Protein AF-A0A1G7Y2R9-F1 (afdb_monomer_lite)

pLDDT: mean 81.27, std 16.84, range [25.89, 96.06]

Secondary structure (DSSP, 8-state):
----S--EETTEE-SPPS--TTS-GGGGGGG--TTSEEEEEEETTEEEEEEEEEES-GGGTT-TT-EEEEEEEEE-SS-EEEEEEEEE-S-HHHHHHHHHHHHHHHHHTTTS-HHHHHTS-----

Foldseek 3Di:
DDDDAQDDDLLDGPDDQQDDQVDDVLVVLVCQAQFNYKDWDDDPNKIKMWGKHWDDDSVCLPDQPTFIWTWIWIPGPPDIATQDIDGDHPNVVVVVVVVVVVSVVVNCVVVDDPVRVVPRDGPPD

Organism: Chitinophaga filiformis (NCBI:txid104663)

Sequence (125 aa):
MKYFGIEIFDGKIYSDFPLEEDLPLEEQWFFLSQDVGNVEFHFRGMIFGLDISWFGHFEDIYNPEYGFRVDIAEWGRNEFKMIYRVFVRTDLRALKQVMQEAVDLIQSFREKSIEELDAMPDVRQ

Radius of gyration: 15.22 Å; chains: 1; bounding box: 39×34×44 Å

Structure (mmCIF, N/CA/C/O backbone):
data_AF-A0A1G7Y2R9-F1
#
_entry.id   AF-A0A1G7Y2R9-F1
#
loop_
_atom_site.group_PDB
_atom_site.id
_atom_site.type_symbol
_atom_site.label_atom_id
_atom_site.label_alt_id
_atom_site.label_comp_id
_atom_site.label_asym_id
_atom_site.label_entity_id
_atom_site.label_seq_id
_atom_site.pdbx_PDB_ins_code
_atom_site.Cartn_x
_atom_site.Cartn_y
_atom_site.Cartn_z
_atom_site.occupancy
_atom_site.B_iso_or_equiv
_atom_site.auth_seq_id
_atom_site.auth_comp_id
_atom_site.auth_asym_id
_atom_site.auth_atom_id
_atom_site.pdbx_PDB_model_num
ATOM 1 N N . MET A 1 1 ? 0.098 25.946 -8.299 1.00 26.27 1 MET A N 1
ATOM 2 C CA . MET A 1 1 ? 0.982 24.889 -7.768 1.00 26.27 1 MET A CA 1
ATOM 3 C C . MET A 1 1 ? 0.240 23.577 -7.917 1.00 26.27 1 MET A C 1
ATOM 5 O O . MET A 1 1 ? -0.861 23.487 -7.395 1.00 26.27 1 MET A O 1
ATOM 9 N N . LYS A 1 2 ? 0.768 22.636 -8.708 1.00 25.89 2 LYS A N 1
ATOM 10 C CA . LYS A 1 2 ? 0.236 21.270 -8.782 1.00 25.89 2 LYS A CA 1
ATOM 11 C C . LYS A 1 2 ? 0.758 20.537 -7.548 1.00 25.89 2 LYS A C 1
ATOM 13 O O . LYS A 1 2 ? 1.969 20.392 -7.410 1.00 25.89 2 LYS A O 1
ATOM 18 N N . TYR A 1 3 ? -0.140 20.222 -6.625 1.00 31.48 3 TYR A N 1
ATOM 19 C CA . TYR A 1 3 ? 0.169 19.445 -5.434 1.00 31.48 3 TYR A CA 1
ATOM 20 C C . TYR A 1 3 ? 0.337 17.982 -5.861 1.00 31.48 3 TYR A C 1
ATOM 22 O O . TYR A 1 3 ? -0.555 17.417 -6.484 1.00 31.48 3 TYR A O 1
ATOM 30 N N . PHE A 1 4 ? 1.514 17.418 -5.597 1.00 36.25 4 PHE A N 1
ATOM 31 C CA . PHE A 1 4 ? 1.755 15.979 -5.627 1.00 36.25 4 PHE A CA 1
ATOM 32 C C . PHE A 1 4 ? 1.385 15.458 -4.239 1.00 36.25 4 PHE A C 1
ATOM 34 O O . PHE A 1 4 ? 2.028 15.836 -3.262 1.00 36.25 4 PHE A O 1
ATOM 41 N N . GLY A 1 5 ? 0.320 14.671 -4.136 1.00 33.75 5 GLY A N 1
ATOM 42 C CA . GLY A 1 5 ? -0.116 14.100 -2.867 1.00 33.75 5 GLY A CA 1
ATOM 43 C C . GLY A 1 5 ? -1.529 13.553 -2.968 1.00 33.75 5 GLY A C 1
ATOM 44 O O . GLY A 1 5 ? -2.421 14.252 -3.444 1.00 33.75 5 GLY A O 1
ATOM 45 N N . ILE A 1 6 ? -1.703 12.310 -2.521 1.00 40.09 6 ILE A N 1
ATOM 46 C CA . ILE A 1 6 ? -2.983 11.609 -2.416 1.00 40.09 6 ILE A CA 1
ATOM 47 C C . ILE A 1 6 ? -3.871 12.354 -1.420 1.00 40.09 6 ILE A C 1
ATOM 49 O O . ILE A 1 6 ? -3.756 12.194 -0.210 1.00 40.09 6 ILE A O 1
ATOM 53 N N . GLU A 1 7 ? -4.772 13.195 -1.928 1.00 38.66 7 GLU A N 1
ATOM 54 C CA . GLU A 1 7 ? -5.841 13.763 -1.111 1.00 38.66 7 GLU A CA 1
ATOM 55 C C . GLU A 1 7 ? -6.890 12.670 -0.886 1.00 38.66 7 GLU A C 1
ATOM 57 O O . GLU A 1 7 ? -7.559 12.258 -1.829 1.00 38.66 7 GLU A O 1
ATOM 62 N N . ILE A 1 8 ? -7.049 12.175 0.346 1.00 41.38 8 ILE A N 1
ATOM 63 C CA . ILE A 1 8 ? -8.245 11.417 0.724 1.00 41.38 8 ILE A CA 1
ATOM 64 C C . ILE A 1 8 ? -9.216 12.338 1.445 1.00 41.38 8 ILE A C 1
ATOM 66 O O . ILE A 1 8 ? -9.006 12.719 2.594 1.00 41.38 8 ILE A O 1
ATOM 70 N N . PHE A 1 9 ? -10.332 12.634 0.787 1.00 38.44 9 PHE A N 1
ATOM 71 C CA . PHE A 1 9 ? -11.549 13.071 1.458 1.00 38.44 9 PHE A CA 1
ATOM 72 C C . PHE A 1 9 ? -12.440 11.833 1.605 1.00 38.44 9 PHE A C 1
ATOM 74 O O . PHE A 1 9 ? -12.523 10.997 0.713 1.00 38.44 9 PHE A O 1
ATOM 81 N N . ASP A 1 10 ? -13.105 11.653 2.736 1.00 39.16 10 ASP A N 1
ATOM 82 C CA . ASP A 1 10 ? -14.133 10.614 2.848 1.00 39.16 10 ASP A CA 1
ATOM 83 C C . ASP A 1 10 ? -13.700 9.152 2.507 1.00 39.16 10 ASP A C 1
ATOM 85 O O . ASP A 1 10 ? -14.519 8.342 2.077 1.00 39.16 10 ASP A O 1
ATOM 89 N N . GLY A 1 11 ? -12.432 8.772 2.710 1.00 43.53 11 GLY A N 1
ATOM 90 C CA . GLY A 1 11 ? -11.953 7.410 2.413 1.00 43.53 11 GLY A CA 1
ATOM 91 C C . GLY A 1 11 ? -11.781 7.093 0.919 1.00 43.53 11 GLY A C 1
ATOM 92 O O . GLY A 1 11 ? -11.683 5.925 0.558 1.00 43.53 11 GLY A O 1
ATOM 93 N N . LYS A 1 12 ? -11.758 8.098 0.037 1.00 43.59 12 LYS A N 1
ATOM 94 C CA . LYS A 1 12 ? -11.470 7.954 -1.400 1.00 43.59 12 LYS A CA 1
ATOM 95 C C . LYS A 1 12 ? -10.162 8.646 -1.774 1.00 43.59 12 LYS A C 1
ATOM 97 O O . LYS A 1 12 ? -10.007 9.811 -1.446 1.00 43.59 12 LYS A O 1
ATOM 102 N N . ILE A 1 13 ? -9.257 7.958 -2.474 1.00 49.72 13 ILE A N 1
ATOM 103 C CA . ILE A 1 13 ? -8.047 8.542 -3.089 1.00 49.72 13 ILE A CA 1
ATOM 104 C C . ILE A 1 13 ? -8.477 9.488 -4.218 1.00 49.72 13 ILE A C 1
ATOM 106 O O . ILE A 1 13 ? -9.098 9.040 -5.178 1.00 49.72 13 ILE A O 1
ATOM 110 N N . TYR A 1 14 ? -8.170 10.783 -4.102 1.00 49.69 14 TYR A N 1
ATOM 111 C CA . TYR A 1 14 ? -8.490 11.806 -5.109 1.00 49.69 14 TYR A CA 1
ATOM 112 C C . TYR A 1 14 ? -7.283 12.325 -5.891 1.00 49.69 14 TYR A C 1
ATOM 114 O O . TYR A 1 14 ? -7.487 13.114 -6.814 1.00 49.69 14 TYR A O 1
ATOM 122 N N . SER A 1 15 ? -6.051 11.908 -5.578 1.00 55.38 15 SER A N 1
ATOM 123 C CA . SER A 1 15 ? -4.920 12.223 -6.457 1.00 55.38 15 SER A CA 1
ATOM 124 C C . SER A 1 15 ? -4.623 11.083 -7.406 1.00 55.38 15 SER A C 1
ATOM 126 O O . SER A 1 15 ? -4.657 9.909 -7.033 1.00 55.38 15 SER A O 1
ATOM 128 N N . ASP A 1 16 ? -4.245 11.463 -8.618 1.00 65.81 16 ASP A N 1
ATOM 129 C CA . ASP A 1 16 ? -3.662 10.543 -9.575 1.00 65.81 16 ASP A CA 1
ATOM 130 C C . ASP A 1 16 ? -2.385 9.937 -8.973 1.00 65.81 16 ASP A C 1
ATOM 132 O O . ASP A 1 16 ? -1.570 10.636 -8.360 1.00 65.81 16 ASP A O 1
ATOM 136 N N . PHE A 1 17 ? -2.234 8.620 -9.111 1.00 75.44 17 PHE A N 1
ATOM 137 C CA . PHE A 1 17 ? -0.993 7.933 -8.774 1.00 75.44 17 PHE A CA 1
ATOM 138 C C . PHE A 1 17 ? 0.085 8.360 -9.785 1.00 75.44 17 PHE A C 1
ATOM 140 O O . PHE A 1 17 ? -0.203 8.355 -10.982 1.00 75.44 17 PHE A O 1
ATOM 147 N N . PRO A 1 18 ? 1.304 8.742 -9.354 1.00 77.94 18 PRO A N 1
ATOM 148 C CA . PRO A 1 18 ? 2.273 9.396 -10.235 1.00 77.94 18 PRO A CA 1
ATOM 149 C C . PRO A 1 18 ? 2.879 8.478 -11.307 1.00 77.94 18 PRO A C 1
ATOM 151 O O . PRO A 1 18 ? 3.552 8.983 -12.200 1.00 77.94 18 PRO A O 1
ATOM 154 N N . LEU A 1 19 ? 2.661 7.159 -11.224 1.00 84.25 19 LEU A N 1
ATOM 155 C CA . LEU A 1 19 ? 3.175 6.183 -12.187 1.00 84.25 19 LEU A CA 1
ATOM 156 C C . LEU A 1 19 ? 2.111 5.788 -13.222 1.00 84.25 19 LEU A C 1
ATOM 158 O O . LEU A 1 19 ? 1.000 5.364 -12.885 1.00 84.25 19 LEU A O 1
ATOM 162 N N . GLU A 1 20 ? 2.493 5.866 -14.490 1.00 84.94 20 GLU A N 1
ATOM 163 C CA . GLU A 1 20 ? 1.720 5.467 -15.661 1.00 84.94 20 GLU A CA 1
ATOM 164 C C . GLU A 1 20 ? 1.967 3.986 -15.992 1.00 84.94 20 GLU A C 1
ATOM 166 O O . GLU A 1 20 ? 3.108 3.534 -16.057 1.00 84.94 20 GLU A O 1
ATOM 171 N N . GLU A 1 21 ? 0.895 3.217 -16.220 1.00 83.69 21 GLU A N 1
ATOM 172 C CA . GLU A 1 21 ? 0.980 1.771 -16.505 1.00 83.69 21 GLU A CA 1
ATOM 173 C C . GLU A 1 21 ? 1.618 1.444 -17.856 1.00 83.69 21 GLU A C 1
ATOM 175 O O . GLU A 1 21 ? 2.217 0.383 -18.012 1.00 83.69 21 GLU A O 1
ATOM 180 N N . ASP A 1 22 ? 1.440 2.328 -18.836 1.00 87.12 22 ASP A N 1
ATOM 181 C CA . ASP A 1 22 ? 1.835 2.078 -20.222 1.00 87.12 22 ASP A CA 1
ATOM 182 C C . ASP A 1 22 ? 3.271 2.548 -20.518 1.00 87.12 22 ASP A C 1
ATOM 184 O O . ASP A 1 22 ? 3.751 2.390 -21.642 1.00 87.12 22 ASP A O 1
ATOM 188 N N . LEU A 1 23 ? 3.965 3.103 -19.516 1.00 87.44 23 LEU A N 1
ATOM 189 C CA . LEU A 1 23 ? 5.360 3.527 -19.610 1.00 87.44 23 LEU A CA 1
ATOM 190 C C . LEU A 1 23 ? 6.284 2.566 -18.845 1.00 87.44 23 LEU A C 1
ATOM 192 O O . LEU A 1 23 ? 5.943 2.134 -17.740 1.00 87.44 23 LEU A O 1
ATOM 196 N N . PRO A 1 24 ? 7.481 2.258 -19.379 1.00 87.19 24 PRO A N 1
ATOM 197 C CA . PRO A 1 24 ? 8.489 1.499 -18.650 1.00 87.19 24 PRO A CA 1
ATOM 198 C C . PRO A 1 24 ? 8.833 2.155 -17.311 1.00 87.19 24 PRO A C 1
ATOM 200 O O . PRO A 1 24 ? 8.849 3.381 -17.180 1.00 87.19 24 PRO A O 1
ATOM 203 N N . LEU A 1 25 ? 9.136 1.336 -16.305 1.00 85.44 25 LEU A N 1
ATOM 204 C CA . LEU A 1 25 ? 9.431 1.840 -14.968 1.00 85.44 25 LEU A CA 1
ATOM 205 C C . LEU A 1 25 ? 10.750 2.634 -14.936 1.00 85.44 25 LEU A C 1
ATOM 207 O O . LEU A 1 25 ? 10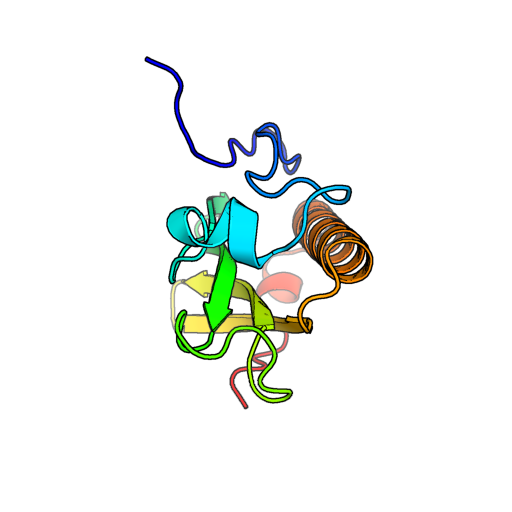.839 3.604 -14.182 1.00 85.44 25 LEU A O 1
ATOM 211 N N . GLU A 1 26 ? 11.744 2.301 -15.780 1.00 86.75 26 GLU A N 1
ATOM 212 C CA . GLU A 1 26 ? 12.973 3.106 -15.878 1.00 86.75 26 GLU A CA 1
ATOM 213 C C . GLU A 1 26 ? 12.669 4.526 -16.327 1.00 86.75 26 GLU A C 1
ATOM 215 O O . GLU A 1 26 ? 13.334 5.446 -15.880 1.00 86.75 26 GLU A O 1
ATOM 220 N N . GLU A 1 27 ? 11.689 4.738 -17.205 1.00 88.31 27 GLU A N 1
ATOM 221 C CA . GLU A 1 27 ? 11.374 6.076 -17.723 1.00 88.31 27 GLU A CA 1
ATOM 222 C C . GLU A 1 27 ? 10.729 6.970 -16.653 1.00 88.31 27 GLU A C 1
ATOM 224 O O . GLU A 1 27 ? 10.687 8.194 -16.785 1.00 88.31 27 GLU A O 1
ATOM 229 N N . GLN A 1 28 ? 10.290 6.358 -15.555 1.00 88.75 28 GLN A N 1
ATOM 230 C CA . GLN A 1 28 ? 9.572 6.977 -14.449 1.00 88.75 28 GLN A CA 1
ATOM 231 C C . GLN A 1 28 ? 10.396 6.963 -13.149 1.00 88.75 28 GLN A C 1
ATOM 233 O O . GLN A 1 28 ? 9.867 7.262 -12.079 1.00 88.75 28 GLN A O 1
ATOM 238 N N . TRP A 1 29 ? 11.700 6.650 -13.229 1.00 83.44 29 TRP A N 1
ATOM 239 C CA . TRP A 1 29 ? 12.586 6.432 -12.073 1.00 83.44 29 TRP A CA 1
ATOM 240 C C . TRP A 1 29 ? 12.593 7.585 -11.063 1.00 83.44 29 TRP A C 1
ATOM 242 O O . TRP A 1 29 ? 12.739 7.362 -9.867 1.00 83.44 29 TRP A O 1
ATOM 252 N N . PHE A 1 30 ? 12.413 8.822 -11.529 1.00 84.38 30 PHE A N 1
ATOM 253 C CA . PHE A 1 30 ? 12.419 10.016 -10.683 1.00 84.38 30 PHE A CA 1
ATOM 254 C C . PHE A 1 30 ? 11.198 10.116 -9.754 1.00 84.38 30 PHE A C 1
ATOM 256 O O . PHE A 1 30 ? 11.221 10.898 -8.804 1.00 84.38 30 PHE A O 1
ATOM 263 N N . PHE A 1 31 ? 10.141 9.346 -10.029 1.00 84.44 31 PHE A N 1
ATOM 264 C CA . PHE A 1 31 ? 8.981 9.188 -9.152 1.00 84.44 31 PHE A CA 1
ATOM 265 C C . PHE A 1 31 ? 9.151 8.049 -8.142 1.00 84.44 31 PHE A C 1
ATOM 267 O O . PHE A 1 31 ? 8.357 7.945 -7.208 1.00 84.44 31 PHE A O 1
ATOM 274 N N . LEU A 1 32 ? 10.166 7.194 -8.305 1.00 85.50 32 LEU A N 1
ATOM 275 C CA . LEU A 1 32 ? 10.458 6.136 -7.348 1.00 85.50 32 LEU A CA 1
ATOM 276 C C . LEU A 1 32 ? 11.132 6.763 -6.131 1.00 85.50 32 LEU A C 1
ATOM 278 O O . LEU A 1 32 ? 12.244 7.282 -6.196 1.00 85.50 32 LEU A O 1
ATOM 282 N N . SER A 1 33 ? 10.439 6.730 -5.003 1.00 80.06 33 SER A N 1
ATOM 283 C CA . SER A 1 33 ? 10.909 7.282 -3.740 1.00 80.06 33 SER A CA 1
ATOM 284 C C . SER A 1 33 ? 10.465 6.383 -2.591 1.00 80.06 33 SER A C 1
ATOM 286 O O . SER A 1 33 ? 9.646 5.480 -2.766 1.00 80.06 33 SER A O 1
ATOM 288 N N . GLN A 1 34 ? 10.996 6.633 -1.396 1.00 78.81 34 GLN A N 1
ATOM 289 C CA . GLN A 1 34 ? 10.534 5.921 -0.205 1.00 78.81 34 GLN A CA 1
ATOM 290 C C . GLN A 1 34 ? 9.062 6.215 0.126 1.00 78.81 34 GLN A C 1
ATOM 292 O O . GLN A 1 34 ? 8.461 5.394 0.797 1.00 78.81 34 GLN A O 1
ATOM 297 N N . ASP A 1 35 ? 8.478 7.283 -0.428 1.00 77.94 35 ASP A N 1
ATOM 298 C CA . ASP A 1 35 ? 7.093 7.705 -0.198 1.00 77.94 35 ASP A CA 1
ATOM 299 C C . ASP A 1 35 ? 6.447 8.100 -1.550 1.00 77.94 35 ASP A C 1
ATOM 301 O O . ASP A 1 35 ? 6.238 9.279 -1.852 1.00 77.94 35 ASP A O 1
ATOM 305 N N . VAL A 1 36 ? 6.191 7.121 -2.428 1.00 82.44 36 VAL A N 1
ATOM 306 C CA . VAL A 1 36 ? 5.576 7.334 -3.763 1.00 82.44 36 VAL A CA 1
ATOM 307 C C . VAL A 1 36 ? 4.157 7.887 -3.623 1.00 82.44 36 VAL A C 1
ATOM 309 O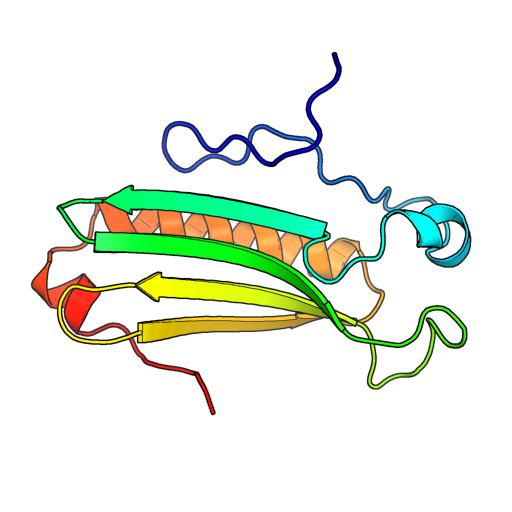 O . VAL A 1 36 ? 3.709 8.713 -4.421 1.00 82.44 36 VAL A O 1
ATOM 312 N N . GLY A 1 37 ? 3.449 7.441 -2.591 1.00 80.12 37 GLY A N 1
ATOM 313 C CA . GLY A 1 37 ? 2.163 7.982 -2.188 1.00 80.12 37 GLY A CA 1
ATOM 314 C C . GLY A 1 37 ? 1.962 7.778 -0.697 1.00 80.12 37 GLY A C 1
ATOM 315 O O . GLY A 1 37 ? 2.270 6.718 -0.176 1.00 80.12 37 GLY A O 1
ATOM 316 N N . ASN A 1 38 ? 1.434 8.779 -0.007 1.00 81.75 38 ASN A N 1
ATOM 317 C CA . ASN A 1 38 ? 1.122 8.678 1.410 1.00 81.75 38 ASN A CA 1
ATOM 318 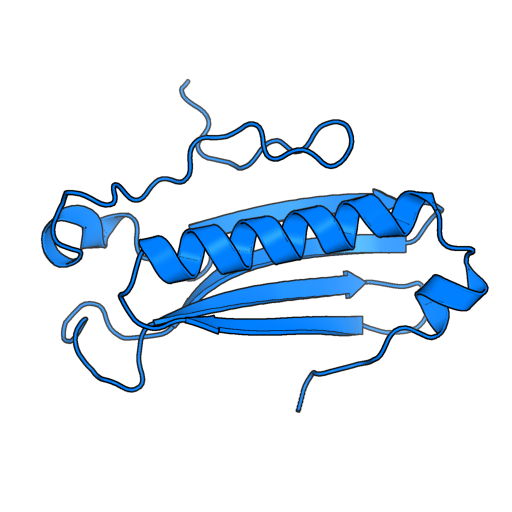C C . ASN A 1 38 ? -0.186 9.412 1.691 1.00 81.75 38 ASN A C 1
ATOM 320 O O . ASN A 1 38 ? -0.494 10.422 1.049 1.00 81.75 38 ASN A O 1
ATOM 324 N N . VAL A 1 39 ? -0.941 8.899 2.653 1.00 79.69 39 VAL A N 1
ATOM 325 C CA . VAL A 1 39 ? -2.080 9.594 3.227 1.00 79.69 39 VAL A CA 1
ATOM 326 C C . VAL A 1 39 ? -2.212 9.296 4.709 1.00 79.69 39 VAL A C 1
ATOM 328 O O . VAL A 1 39 ? -2.295 8.142 5.117 1.00 79.69 39 VAL A O 1
ATOM 331 N N . GLU A 1 40 ? -2.310 10.356 5.503 1.00 84.81 40 GLU A N 1
ATOM 332 C CA . GLU A 1 40 ? -2.600 10.292 6.930 1.00 84.81 40 GLU A CA 1
ATOM 333 C C . GLU A 1 40 ? -4.039 10.750 7.191 1.00 84.81 40 GLU A C 1
ATOM 335 O O . GLU A 1 40 ? -4.508 11.739 6.619 1.00 84.81 40 GLU A O 1
ATOM 340 N N . PHE A 1 41 ? -4.761 10.045 8.061 1.00 81.81 41 PHE A N 1
ATOM 341 C CA . PHE A 1 41 ? -6.106 10.438 8.464 1.00 81.81 41 PHE A CA 1
ATOM 342 C C . PHE A 1 41 ? -6.383 10.168 9.941 1.00 81.81 41 PHE A C 1
ATOM 344 O O . PHE A 1 41 ? -5.975 9.164 10.522 1.00 81.81 41 PHE A O 1
ATOM 3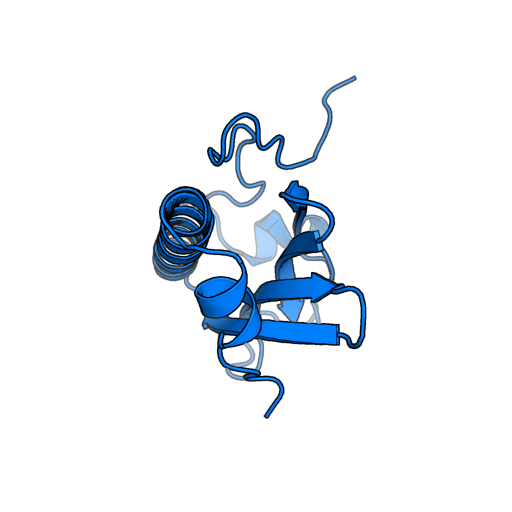51 N N . HIS A 1 42 ? -7.153 11.071 10.544 1.00 85.00 42 HIS A N 1
ATOM 352 C CA . HIS A 1 42 ? -7.604 10.948 11.924 1.00 85.00 42 HIS A CA 1
ATOM 353 C C . HIS A 1 42 ? -9.007 10.344 11.968 1.00 85.00 42 HIS A C 1
ATOM 355 O O . HIS A 1 42 ? -9.943 10.879 11.369 1.00 85.00 42 HIS A O 1
ATOM 361 N N . PHE A 1 43 ? -9.189 9.276 12.739 1.00 82.88 43 PHE A N 1
ATOM 362 C CA . PHE A 1 43 ? -10.492 8.640 12.911 1.00 82.88 43 PHE A CA 1
ATOM 363 C C . PHE A 1 43 ? -10.729 8.262 14.374 1.00 82.88 43 PHE A C 1
ATOM 365 O O . PHE A 1 43 ? -9.965 7.510 14.966 1.00 82.88 43 PHE A O 1
ATOM 372 N N . ARG A 1 44 ? -11.784 8.819 14.988 1.00 82.38 44 ARG A N 1
ATOM 373 C CA . ARG A 1 44 ? -12.197 8.548 16.388 1.00 82.38 44 ARG A CA 1
ATOM 374 C C . ARG A 1 44 ? -11.060 8.656 17.431 1.00 82.38 44 ARG A C 1
ATOM 376 O O . ARG A 1 44 ? -11.081 8.002 18.472 1.00 82.38 44 ARG A O 1
ATOM 383 N N . GLY A 1 45 ? -10.093 9.543 17.186 1.00 80.81 45 GLY A N 1
ATOM 384 C CA . GLY A 1 45 ? -8.945 9.773 18.071 1.00 80.81 45 GLY A CA 1
ATOM 385 C C . GLY A 1 45 ? -7.788 8.782 17.897 1.00 80.81 45 GLY A C 1
ATOM 386 O O . GLY A 1 45 ? -6.953 8.700 18.795 1.00 80.81 45 GLY A O 1
ATOM 387 N N . MET A 1 46 ? -7.765 8.048 16.785 1.00 84.81 46 MET A N 1
ATOM 388 C CA . MET A 1 46 ? -6.628 7.287 16.259 1.00 84.81 46 MET A CA 1
ATOM 389 C C . MET A 1 46 ? -6.089 8.002 15.015 1.00 84.81 46 MET A C 1
ATOM 391 O O . MET A 1 46 ? -6.849 8.706 14.336 1.00 84.81 46 MET A O 1
ATOM 395 N N . ILE A 1 47 ? -4.801 7.832 14.727 1.00 88.31 47 ILE A N 1
ATOM 396 C CA . ILE A 1 47 ? -4.166 8.304 13.493 1.00 88.31 47 ILE A CA 1
ATOM 397 C C . ILE A 1 47 ? -3.833 7.068 12.669 1.00 88.31 47 ILE A C 1
ATOM 399 O O . ILE A 1 47 ? -3.219 6.137 13.181 1.00 88.31 47 ILE A O 1
ATOM 403 N N . PHE A 1 48 ? -4.233 7.056 11.408 1.00 88.88 48 PHE A N 1
ATOM 404 C CA . PHE A 1 48 ? -3.909 5.995 10.465 1.00 88.88 48 PHE A CA 1
ATOM 405 C C . PHE A 1 48 ? -3.134 6.569 9.291 1.00 88.88 48 PHE A C 1
ATOM 407 O O . PHE A 1 48 ? -3.324 7.732 8.932 1.00 88.88 48 PHE A O 1
ATOM 414 N N . GLY A 1 49 ? -2.301 5.741 8.675 1.00 88.19 49 GLY A N 1
ATOM 415 C CA . GLY A 1 49 ? -1.549 6.092 7.481 1.00 88.19 49 GLY A CA 1
ATOM 416 C C . GLY A 1 49 ? -1.622 4.981 6.463 1.00 88.19 49 GLY A C 1
ATOM 417 O O . GLY A 1 49 ? -1.426 3.829 6.831 1.00 88.19 49 GLY A O 1
ATOM 418 N N . LEU A 1 50 ? -1.885 5.322 5.207 1.00 89.75 50 LEU A N 1
ATOM 419 C CA . LEU A 1 50 ? -1.618 4.455 4.067 1.00 89.75 50 LEU A CA 1
ATOM 420 C C . LEU A 1 50 ? -0.380 4.979 3.354 1.00 89.75 50 LEU A C 1
ATOM 422 O O . LEU A 1 50 ? -0.347 6.139 2.949 1.00 89.75 50 LEU A O 1
ATOM 426 N N . ASP A 1 51 ? 0.614 4.117 3.199 1.00 90.12 51 ASP A N 1
ATOM 427 C CA . ASP A 1 51 ? 1.876 4.424 2.544 1.00 90.12 51 ASP A CA 1
ATOM 428 C C . ASP A 1 51 ? 2.108 3.486 1.359 1.00 90.12 51 ASP A C 1
ATOM 430 O O . ASP A 1 51 ? 1.893 2.278 1.455 1.00 90.12 51 ASP A O 1
ATOM 434 N N . ILE A 1 52 ? 2.539 4.053 0.239 1.00 91.06 52 ILE A N 1
ATOM 435 C CA . ILE A 1 52 ? 3.030 3.360 -0.941 1.00 91.06 52 ILE A CA 1
ATOM 436 C C . ILE A 1 52 ? 4.493 3.764 -1.108 1.00 91.06 52 ILE A C 1
ATOM 438 O O . ILE A 1 52 ? 4.794 4.862 -1.575 1.00 91.06 52 ILE A O 1
ATOM 442 N N . SER A 1 53 ? 5.401 2.858 -0.769 1.00 91.38 53 SER A N 1
ATOM 443 C CA . SER A 1 53 ? 6.847 3.078 -0.813 1.00 91.38 53 SER A CA 1
ATOM 444 C C . SER A 1 53 ? 7.482 2.298 -1.963 1.00 91.38 53 SER A C 1
ATOM 446 O O . SER A 1 53 ? 7.107 1.149 -2.193 1.00 91.38 53 SER A O 1
ATOM 448 N N . TRP A 1 54 ? 8.513 2.831 -2.621 1.00 92.06 54 TRP A N 1
ATOM 449 C CA . TRP A 1 54 ? 9.454 2.009 -3.391 1.00 92.06 54 TRP A CA 1
ATOM 450 C C . TRP A 1 54 ? 10.549 1.463 -2.466 1.00 92.06 54 TRP A C 1
ATOM 452 O O . TRP A 1 54 ? 11.174 2.205 -1.704 1.00 92.06 54 TRP A O 1
ATOM 462 N N . PHE A 1 55 ? 10.806 0.161 -2.549 1.00 91.19 55 PHE A N 1
ATOM 463 C CA . PHE A 1 55 ? 11.854 -0.537 -1.820 1.00 91.19 55 PHE A CA 1
ATOM 464 C C . PHE A 1 55 ? 12.832 -1.165 -2.812 1.00 91.19 55 PHE A C 1
ATOM 466 O O . PHE A 1 55 ? 12.558 -2.205 -3.408 1.00 91.19 55 PHE A O 1
ATOM 473 N N . GLY A 1 56 ? 13.977 -0.515 -2.996 1.00 90.38 56 GLY A N 1
ATOM 474 C CA . GLY A 1 56 ? 15.013 -0.974 -3.911 1.00 90.38 56 GLY A CA 1
ATOM 475 C C . GLY A 1 56 ? 15.984 0.125 -4.310 1.00 90.38 56 GLY A C 1
ATOM 476 O O . GLY A 1 56 ? 15.812 1.291 -3.949 1.00 90.38 56 GLY A O 1
ATOM 477 N N . HIS A 1 57 ? 16.997 -0.252 -5.083 1.00 86.75 57 HIS A N 1
ATOM 478 C CA . HIS A 1 57 ? 17.934 0.685 -5.694 1.00 86.75 57 HIS A CA 1
ATOM 479 C C . HIS A 1 57 ? 17.496 1.027 -7.116 1.00 86.75 57 HIS A C 1
ATOM 481 O O . HIS A 1 57 ? 17.091 0.156 -7.884 1.00 86.75 57 HIS A O 1
ATOM 487 N N . PHE A 1 58 ? 17.598 2.305 -7.476 1.00 80.75 58 PHE A N 1
ATOM 488 C CA . PHE A 1 58 ? 17.186 2.789 -8.794 1.00 80.75 58 PHE A CA 1
ATOM 489 C C . PHE A 1 58 ? 18.124 2.318 -9.913 1.00 80.75 58 PHE A C 1
ATOM 491 O O . PHE A 1 58 ? 17.722 2.305 -11.071 1.00 80.75 58 PHE A O 1
ATOM 498 N N . GLU A 1 59 ? 19.361 1.916 -9.590 1.00 84.00 59 GLU A N 1
ATOM 499 C CA . GLU A 1 59 ? 20.296 1.383 -10.589 1.00 84.00 59 GLU A CA 1
ATOM 500 C C . GLU A 1 59 ? 19.943 -0.040 -11.055 1.00 84.00 59 GLU A C 1
ATOM 502 O O . GLU A 1 59 ? 20.457 -0.483 -12.080 1.00 84.00 59 GLU A O 1
ATOM 507 N N . ASP A 1 60 ? 19.075 -0.750 -10.326 1.00 86.88 60 ASP A N 1
ATOM 508 C CA . ASP A 1 60 ? 18.709 -2.144 -10.596 1.00 86.88 60 ASP A CA 1
ATOM 509 C C . ASP A 1 60 ? 17.203 -2.363 -10.388 1.00 86.88 60 ASP A C 1
ATOM 511 O O . ASP A 1 60 ? 16.769 -3.188 -9.587 1.00 86.88 60 ASP A O 1
ATOM 515 N N . ILE A 1 61 ? 16.373 -1.593 -11.103 1.00 84.88 61 ILE A N 1
ATOM 516 C CA . ILE A 1 61 ? 14.910 -1.611 -10.924 1.00 84.88 61 ILE A CA 1
ATOM 517 C C . ILE A 1 61 ? 14.256 -2.981 -11.168 1.00 84.88 61 ILE A C 1
ATOM 519 O O . ILE A 1 61 ? 13.129 -3.202 -10.738 1.00 84.88 61 ILE A O 1
ATOM 523 N N . TYR A 1 62 ? 14.939 -3.893 -11.863 1.00 82.88 62 TYR A N 1
ATOM 524 C CA . TYR A 1 62 ? 14.434 -5.227 -12.190 1.00 82.88 62 TYR A CA 1
ATOM 525 C C . TYR A 1 62 ? 14.905 -6.310 -11.232 1.00 82.88 62 TYR A C 1
ATOM 527 O O . TYR A 1 62 ? 14.605 -7.489 -11.450 1.00 82.88 62 TYR A O 1
ATOM 535 N N . ASN A 1 63 ? 15.628 -5.937 -10.178 1.00 89.00 63 ASN A N 1
ATOM 536 C CA . ASN A 1 63 ? 15.956 -6.871 -9.127 1.00 89.00 63 ASN A CA 1
ATOM 537 C C . ASN A 1 63 ? 14.658 -7.506 -8.588 1.00 89.00 63 ASN A C 1
ATOM 539 O O . ASN A 1 63 ? 13.742 -6.781 -8.195 1.00 89.00 63 ASN A O 1
ATOM 543 N N . PRO A 1 64 ? 14.543 -8.845 -8.549 1.00 87.12 64 PRO A N 1
ATOM 544 C CA . PRO A 1 64 ? 13.315 -9.511 -8.114 1.00 87.12 64 PRO A CA 1
ATOM 545 C C . PRO A 1 64 ? 12.980 -9.288 -6.631 1.00 87.12 64 PRO A C 1
ATOM 547 O O . PRO A 1 64 ? 11.849 -9.578 -6.223 1.00 87.12 64 PRO A O 1
ATOM 550 N N . GLU A 1 65 ? 13.945 -8.790 -5.852 1.00 90.19 65 GLU A N 1
ATOM 551 C CA . GLU A 1 65 ? 13.796 -8.399 -4.449 1.00 90.19 65 GLU A CA 1
ATOM 552 C C . GLU A 1 65 ? 13.301 -6.951 -4.287 1.00 90.19 65 GLU A C 1
ATOM 554 O O . GLU A 1 65 ? 13.004 -6.532 -3.168 1.00 90.19 65 GLU A O 1
ATOM 559 N N . TYR A 1 66 ? 13.222 -6.169 -5.373 1.00 92.38 66 TYR A N 1
ATOM 560 C CA . TYR A 1 66 ? 12.757 -4.780 -5.352 1.00 92.38 66 TYR A CA 1
ATOM 561 C C . TYR A 1 66 ? 11.321 -4.651 -5.845 1.00 92.38 66 TYR A C 1
ATOM 563 O O . TYR A 1 66 ? 10.792 -5.492 -6.580 1.00 92.38 66 TYR A O 1
ATOM 571 N N . GLY A 1 67 ? 10.664 -3.592 -5.392 1.00 93.88 67 GLY A N 1
ATOM 572 C CA . GLY A 1 67 ? 9.260 -3.379 -5.682 1.00 93.88 67 GLY A CA 1
ATOM 573 C C . GLY A 1 67 ? 8.636 -2.308 -4.810 1.00 93.88 67 GLY A C 1
ATOM 574 O O . GLY A 1 67 ? 9.308 -1.523 -4.148 1.00 93.88 67 GLY A O 1
ATOM 575 N N . PHE A 1 68 ? 7.319 -2.300 -4.817 1.00 93.25 68 PHE A N 1
ATOM 576 C CA . PHE A 1 68 ? 6.478 -1.432 -4.029 1.00 93.25 68 PHE A CA 1
ATOM 577 C C . PHE A 1 68 ? 6.024 -2.124 -2.755 1.00 93.25 68 PHE A C 1
ATOM 579 O O . PHE A 1 68 ? 5.712 -3.315 -2.741 1.00 93.25 68 PHE A O 1
ATOM 586 N N . ARG A 1 69 ? 5.920 -1.351 -1.687 1.00 94.25 69 ARG A N 1
ATOM 587 C CA . ARG A 1 69 ? 5.282 -1.760 -0.446 1.00 94.25 69 ARG A CA 1
ATOM 588 C C . ARG A 1 69 ? 4.052 -0.895 -0.233 1.00 94.25 69 ARG A C 1
ATOM 590 O O . ARG A 1 69 ? 4.163 0.322 -0.300 1.00 94.25 69 ARG A O 1
ATOM 597 N N . VAL A 1 70 ? 2.914 -1.527 0.024 1.00 93.69 70 VAL A N 1
ATOM 598 C CA . VAL A 1 70 ? 1.666 -0.864 0.408 1.00 93.69 70 VAL A CA 1
ATOM 599 C C . VAL A 1 70 ? 1.386 -1.214 1.861 1.00 93.69 70 VAL A C 1
ATOM 601 O O . VAL A 1 70 ? 1.119 -2.373 2.181 1.00 93.69 70 VAL A O 1
ATOM 604 N N . ASP A 1 71 ? 1.481 -0.218 2.730 1.00 94.50 71 ASP A N 1
ATOM 605 C CA . ASP A 1 71 ? 1.372 -0.349 4.178 1.00 94.50 71 ASP A CA 1
ATOM 606 C C . ASP A 1 71 ? 0.150 0.430 4.683 1.00 94.50 71 ASP A C 1
ATOM 608 O O . ASP A 1 71 ? -0.081 1.557 4.253 1.00 94.50 71 ASP A O 1
ATOM 612 N N . ILE A 1 72 ? -0.609 -0.135 5.627 1.00 93.62 72 ILE A N 1
ATOM 613 C CA . ILE A 1 72 ? -1.539 0.629 6.469 1.00 93.62 72 ILE A CA 1
ATOM 614 C C . ILE A 1 72 ? -1.049 0.533 7.901 1.00 93.62 72 ILE A C 1
ATOM 616 O O . ILE A 1 72 ? -1.055 -0.548 8.490 1.00 93.62 72 ILE A O 1
ATOM 620 N N . ALA A 1 73 ? -0.665 1.665 8.468 1.00 93.75 73 ALA A N 1
ATOM 621 C CA . ALA A 1 73 ? -0.251 1.776 9.850 1.00 93.75 73 ALA A CA 1
ATOM 622 C C . ALA A 1 73 ? -1.309 2.481 10.695 1.00 93.75 73 ALA A C 1
ATOM 624 O O . ALA A 1 73 ? -2.030 3.361 10.227 1.00 93.75 73 ALA A O 1
ATOM 625 N N . GLU A 1 74 ? -1.355 2.116 11.967 1.00 91.75 74 GLU A N 1
ATOM 626 C CA . GLU A 1 74 ? -2.064 2.848 13.005 1.00 91.75 74 GLU A CA 1
ATOM 627 C C . GLU A 1 74 ? -1.044 3.396 14.005 1.00 91.75 74 GLU A C 1
ATOM 629 O O . GLU A 1 74 ? -0.251 2.652 14.590 1.00 91.75 74 GLU A O 1
ATOM 634 N N . TRP A 1 75 ? -1.105 4.701 14.242 1.00 86.75 75 TRP A N 1
ATOM 635 C CA . TRP A 1 75 ? -0.519 5.358 15.402 1.00 86.75 75 TRP A CA 1
ATOM 636 C C . TRP A 1 75 ? -1.640 5.582 16.417 1.00 86.75 75 TRP A C 1
ATOM 638 O O . TRP A 1 75 ? -2.297 6.629 16.470 1.00 86.75 75 TRP A O 1
ATOM 648 N N . GLY A 1 76 ? -1.902 4.523 17.181 1.00 69.44 76 GLY A N 1
ATOM 649 C CA . GLY A 1 76 ? -2.917 4.499 18.222 1.00 69.44 76 GLY A CA 1
ATOM 650 C C . GLY A 1 76 ? -2.466 5.226 19.489 1.00 69.44 76 GLY A C 1
ATOM 651 O O . GLY A 1 76 ? -1.374 5.786 19.583 1.00 69.44 76 GLY A O 1
ATOM 652 N N . ARG A 1 77 ? -3.313 5.185 20.524 1.00 65.00 77 ARG A N 1
ATOM 653 C CA . ARG A 1 77 ? -3.024 5.829 21.823 1.00 65.00 77 ARG A CA 1
ATOM 654 C C . ARG A 1 77 ? -1.940 5.120 22.639 1.00 65.00 77 ARG A C 1
ATOM 656 O O . ARG A 1 77 ? -1.326 5.759 23.487 1.00 65.00 77 ARG A O 1
ATOM 663 N N . ASN A 1 78 ? -1.742 3.820 22.409 1.00 64.44 78 ASN A N 1
ATOM 664 C CA . ASN A 1 78 ? -0.893 2.968 23.244 1.00 64.44 78 ASN A CA 1
ATOM 665 C C . ASN A 1 78 ? 0.331 2.406 22.502 1.00 64.44 78 ASN A C 1
ATOM 667 O O . ASN A 1 78 ? 1.364 2.219 23.137 1.00 64.44 78 ASN A O 1
ATOM 671 N N . GLU A 1 79 ? 0.249 2.162 21.189 1.00 78.81 79 GLU A N 1
ATOM 672 C CA . GLU A 1 79 ? 1.373 1.667 20.383 1.00 78.81 79 GLU A CA 1
ATOM 673 C C . GLU A 1 79 ? 1.147 1.840 18.872 1.00 78.81 79 GLU A C 1
ATOM 675 O O . GLU A 1 79 ? 0.030 2.077 18.415 1.00 78.81 79 GLU A O 1
ATOM 680 N N . PHE A 1 80 ? 2.238 1.712 18.114 1.00 88.25 80 PHE A N 1
ATOM 681 C CA . PHE A 1 80 ? 2.240 1.630 16.654 1.00 88.25 80 PHE A CA 1
ATOM 682 C C . PHE A 1 80 ? 1.948 0.198 16.192 1.00 88.25 80 PHE A C 1
ATOM 684 O O . PHE A 1 80 ? 2.610 -0.734 16.664 1.00 88.25 80 PHE A O 1
ATOM 691 N N . LYS A 1 81 ? 1.040 0.039 15.225 1.00 92.50 81 LYS A N 1
ATOM 692 C CA . LYS A 1 81 ? 0.707 -1.248 14.593 1.00 92.50 81 LYS A CA 1
ATOM 693 C C . LYS A 1 81 ? 0.793 -1.145 13.076 1.00 92.50 81 LYS A C 1
ATOM 695 O O . LYS A 1 81 ? 0.399 -0.129 12.505 1.00 92.50 81 LYS A O 1
ATOM 700 N N . MET A 1 82 ? 1.259 -2.209 12.425 1.00 94.81 82 MET A N 1
ATOM 701 C CA . MET A 1 82 ? 1.094 -2.373 10.980 1.00 94.81 82 MET A CA 1
ATOM 702 C C . MET A 1 82 ? -0.136 -3.238 10.743 1.00 94.81 82 MET A C 1
ATOM 704 O O . MET A 1 82 ? -0.113 -4.415 11.058 1.00 94.81 82 MET A O 1
ATOM 708 N N . ILE A 1 83 ? -1.214 -2.678 10.219 1.00 94.81 83 ILE A N 1
ATOM 709 C CA . ILE A 1 83 ? -2.488 -3.382 10.025 1.00 94.81 83 ILE A CA 1
ATOM 710 C C . ILE A 1 83 ? -2.503 -4.172 8.716 1.00 94.81 83 ILE A 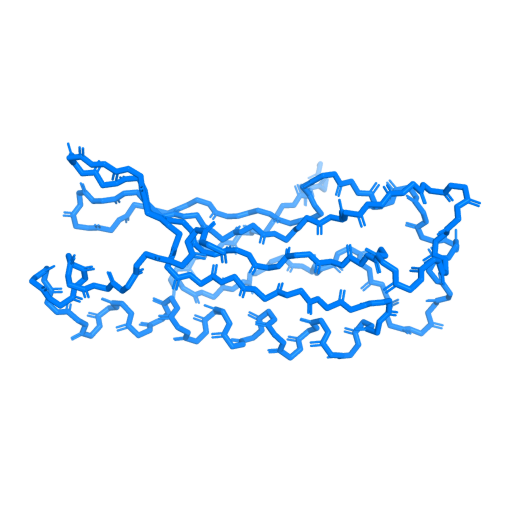C 1
ATOM 712 O O . ILE A 1 83 ? -3.095 -5.248 8.619 1.00 94.81 83 ILE A O 1
ATOM 716 N N . TYR A 1 84 ? -1.856 -3.621 7.697 1.00 95.38 84 TYR A N 1
ATOM 717 C CA . TYR A 1 84 ? -1.800 -4.174 6.355 1.00 95.38 84 TYR A CA 1
ATOM 718 C C . TYR A 1 84 ? -0.405 -3.937 5.805 1.00 95.38 84 TYR A C 1
ATOM 720 O O . TYR A 1 84 ? 0.147 -2.855 5.982 1.00 95.38 84 TYR A O 1
ATOM 728 N N . ARG A 1 85 ? 0.159 -4.945 5.146 1.00 95.81 85 ARG A N 1
ATOM 729 C CA . ARG A 1 85 ? 1.432 -4.842 4.442 1.00 95.81 85 ARG A CA 1
ATOM 730 C C . ARG A 1 85 ? 1.420 -5.805 3.276 1.00 95.81 85 ARG A C 1
ATOM 732 O O . ARG A 1 85 ? 1.310 -7.014 3.473 1.00 95.81 85 ARG A O 1
ATOM 739 N N . VAL A 1 86 ? 1.577 -5.272 2.075 1.00 96.06 86 VAL A N 1
ATOM 740 C CA . VAL A 1 86 ? 1.710 -6.070 0.858 1.00 96.06 86 VAL A CA 1
ATOM 741 C C . VAL A 1 86 ? 2.895 -5.567 0.055 1.00 96.06 86 VAL A C 1
ATOM 743 O O . VAL A 1 86 ? 3.081 -4.366 -0.125 1.00 96.06 86 VAL A O 1
ATOM 746 N N . PHE A 1 87 ? 3.705 -6.508 -0.425 1.00 94.88 87 PHE A N 1
ATOM 747 C CA . PHE A 1 87 ? 4.796 -6.232 -1.346 1.00 94.88 87 PHE A CA 1
ATOM 748 C C . PHE A 1 87 ? 4.374 -6.606 -2.763 1.00 94.88 87 PHE A C 1
ATOM 750 O O . PHE A 1 87 ? 3.947 -7.734 -3.020 1.00 94.88 87 PHE A O 1
ATOM 757 N N . VAL A 1 88 ? 4.514 -5.662 -3.682 1.00 93.25 88 VAL A N 1
ATOM 758 C CA . VAL A 1 88 ? 4.210 -5.826 -5.098 1.00 93.25 88 VAL A CA 1
ATOM 759 C C . VAL A 1 88 ? 5.487 -5.573 -5.874 1.00 93.25 88 VAL A C 1
ATOM 761 O O . VAL A 1 88 ? 6.172 -4.591 -5.637 1.00 93.25 88 VAL A O 1
ATOM 764 N N . ARG A 1 89 ? 5.827 -6.441 -6.822 1.00 91.25 89 ARG A N 1
ATOM 765 C CA . ARG A 1 89 ? 6.980 -6.207 -7.707 1.00 91.25 89 ARG A CA 1
ATOM 766 C C . ARG A 1 89 ? 6.700 -5.047 -8.674 1.00 91.25 89 ARG A C 1
ATOM 768 O O . ARG A 1 89 ? 5.740 -4.301 -8.521 1.00 91.25 89 ARG A O 1
ATOM 775 N N . THR A 1 90 ? 7.503 -4.915 -9.720 1.00 87.81 90 THR A N 1
ATOM 776 C CA . THR A 1 90 ? 7.389 -3.885 -10.766 1.00 87.81 90 THR A CA 1
ATOM 777 C C . THR A 1 90 ? 6.147 -3.990 -11.673 1.00 87.81 90 THR A C 1
ATOM 779 O O . THR A 1 90 ? 6.121 -3.415 -12.757 1.00 87.81 90 THR A O 1
ATOM 782 N N . ASP A 1 91 ? 5.096 -4.695 -11.244 1.00 88.62 91 ASP A N 1
ATOM 783 C CA . ASP A 1 91 ? 3.818 -4.793 -11.949 1.00 88.62 91 ASP A CA 1
ATOM 784 C C . ASP A 1 91 ? 2.857 -3.700 -11.452 1.00 88.62 91 ASP A C 1
ATOM 786 O O . ASP A 1 91 ? 2.221 -3.825 -10.402 1.00 88.62 91 ASP A O 1
ATOM 790 N N . LEU A 1 92 ? 2.741 -2.614 -12.223 1.00 86.88 92 LEU A N 1
ATOM 791 C CA . LEU A 1 92 ? 1.895 -1.468 -11.874 1.00 86.88 92 LEU A CA 1
ATOM 792 C C . LEU A 1 92 ? 0.392 -1.791 -11.887 1.00 86.88 92 LEU A C 1
ATOM 794 O O . LEU A 1 92 ? -0.377 -1.130 -11.186 1.00 86.88 92 LEU A O 1
ATOM 798 N N . ARG A 1 93 ? -0.046 -2.819 -12.626 1.00 87.12 93 ARG A N 1
ATOM 799 C CA . ARG A 1 93 ? -1.449 -3.266 -12.596 1.00 87.12 93 ARG A CA 1
ATOM 800 C C . ARG A 1 93 ? -1.754 -3.976 -11.292 1.00 87.12 93 ARG A C 1
ATOM 802 O O . ARG A 1 93 ? -2.764 -3.670 -10.658 1.00 87.12 93 ARG A O 1
ATOM 809 N N . ALA A 1 94 ? -0.869 -4.879 -10.875 1.00 90.94 94 ALA A N 1
ATOM 810 C CA . ALA A 1 94 ? -0.972 -5.525 -9.572 1.00 90.94 94 ALA A CA 1
ATOM 811 C C . ALA A 1 94 ? -0.897 -4.491 -8.436 1.00 90.94 94 ALA A C 1
ATOM 813 O O . ALA A 1 94 ? -1.674 -4.566 -7.487 1.00 90.94 94 ALA A O 1
ATOM 814 N N . LEU A 1 95 ? -0.033 -3.476 -8.560 1.00 90.00 95 LEU A N 1
ATOM 815 C CA . LEU A 1 95 ? 0.086 -2.414 -7.560 1.00 90.00 95 LEU A CA 1
ATOM 816 C C . LEU A 1 95 ? -1.225 -1.648 -7.393 1.00 90.00 95 LEU A C 1
ATOM 818 O O . LEU A 1 95 ? -1.685 -1.465 -6.271 1.00 90.00 95 LEU A O 1
ATOM 822 N N . LYS A 1 96 ? -1.868 -1.250 -8.495 1.00 86.38 96 LYS A N 1
ATOM 823 C CA . LYS A 1 96 ? -3.160 -0.553 -8.441 1.00 86.38 96 LYS A CA 1
ATOM 824 C C . LYS A 1 96 ? -4.267 -1.398 -7.819 1.00 86.38 96 LYS A C 1
ATOM 826 O O . LYS A 1 96 ? -5.095 -0.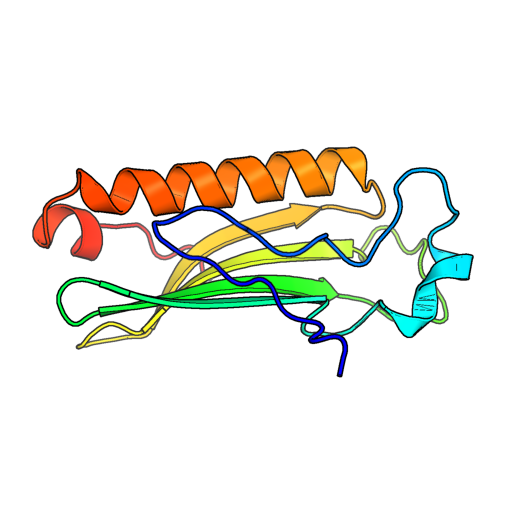856 -7.093 1.00 86.38 96 LYS A O 1
ATOM 831 N N . GLN A 1 97 ? -4.275 -2.708 -8.068 1.00 88.50 97 GLN A N 1
ATOM 832 C CA . GLN A 1 97 ? -5.217 -3.622 -7.414 1.00 88.50 97 GLN A CA 1
ATOM 833 C C . GLN A 1 97 ? -5.000 -3.637 -5.897 1.00 88.50 97 GLN A C 1
ATOM 835 O O . GLN A 1 97 ? -5.945 -3.404 -5.150 1.00 88.50 97 GLN A O 1
ATOM 840 N N . VAL A 1 98 ? -3.753 -3.793 -5.447 1.00 93.44 98 VAL A N 1
ATOM 841 C CA . VAL A 1 98 ? -3.391 -3.766 -4.018 1.00 93.44 98 VAL A CA 1
ATOM 842 C C . VAL A 1 98 ? -3.709 -2.412 -3.376 1.00 93.44 98 VAL A C 1
ATOM 844 O O . VAL A 1 98 ? -4.219 -2.355 -2.260 1.00 93.44 98 VAL A O 1
ATOM 847 N N . MET A 1 99 ? -3.471 -1.303 -4.080 1.00 88.62 99 MET A N 1
ATOM 848 C CA . MET A 1 99 ? -3.864 0.028 -3.609 1.00 88.62 99 MET A CA 1
ATOM 849 C C . MET A 1 99 ? -5.381 0.141 -3.433 1.00 88.62 99 MET A C 1
ATOM 851 O O . MET A 1 99 ? -5.833 0.704 -2.439 1.00 88.62 99 MET A O 1
ATOM 855 N N . GLN A 1 100 ? -6.174 -0.399 -4.364 1.00 86.19 100 GLN A N 1
ATOM 856 C CA . GLN A 1 100 ? -7.631 -0.398 -4.242 1.00 86.19 100 GLN A CA 1
ATOM 857 C C . GLN A 1 100 ? -8.094 -1.249 -3.052 1.00 86.19 100 GLN A C 1
ATOM 859 O O . GLN A 1 100 ? -8.937 -0.797 -2.283 1.00 86.19 100 GLN A O 1
ATOM 864 N N . GLU A 1 101 ? -7.500 -2.425 -2.840 1.00 91.56 101 GLU A N 1
ATOM 865 C CA . GLU A 1 101 ? -7.774 -3.259 -1.663 1.00 91.56 101 GLU A CA 1
ATOM 866 C C . GLU A 1 101 ? -7.465 -2.523 -0.350 1.00 91.56 101 GLU A C 1
ATOM 868 O O . GLU A 1 101 ? -8.254 -2.576 0.596 1.00 91.56 101 GLU A O 1
ATOM 873 N N . ALA A 1 102 ? -6.345 -1.796 -0.294 1.00 90.94 102 ALA A N 1
ATOM 874 C CA . ALA A 1 102 ? -5.972 -0.989 0.864 1.00 90.94 102 ALA A CA 1
ATOM 875 C C . ALA A 1 102 ? -6.990 0.138 1.130 1.00 90.94 102 ALA A C 1
ATOM 877 O O . ALA A 1 102 ? -7.378 0.379 2.277 1.00 90.94 102 ALA A O 1
ATOM 878 N N . VAL A 1 103 ? -7.476 0.800 0.076 1.00 86.06 103 VAL A N 1
ATOM 879 C CA . VAL A 1 103 ? -8.537 1.816 0.177 1.00 86.06 103 VAL A CA 1
ATOM 880 C C . VAL A 1 103 ? -9.843 1.212 0.673 1.00 86.06 103 VAL A C 1
ATOM 882 O O . VAL A 1 103 ? -10.462 1.771 1.578 1.00 86.06 103 VAL A O 1
ATOM 885 N N . ASP A 1 104 ? -10.255 0.074 0.123 1.00 86.94 104 ASP A N 1
ATOM 886 C CA . ASP A 1 104 ? -11.487 -0.608 0.520 1.00 86.94 104 ASP A CA 1
ATOM 887 C C . ASP A 1 104 ? -11.415 -1.045 1.994 1.00 86.94 104 ASP A C 1
ATOM 889 O O . ASP A 1 104 ? -12.378 -0.883 2.754 1.00 86.94 104 ASP A O 1
ATOM 893 N N . LEU A 1 105 ? -10.244 -1.508 2.447 1.00 91.25 105 LEU A N 1
ATOM 894 C CA . LEU A 1 105 ? -9.994 -1.815 3.853 1.00 91.25 105 LEU A CA 1
ATOM 895 C C . LEU A 1 105 ? -10.152 -0.571 4.740 1.00 91.25 105 LEU A C 1
ATOM 897 O O . LEU A 1 105 ? -10.867 -0.637 5.742 1.00 91.25 105 LEU A O 1
ATOM 901 N N . ILE A 1 106 ? -9.574 0.571 4.358 1.00 88.44 106 ILE A N 1
ATOM 902 C CA . ILE A 1 106 ? -9.743 1.844 5.083 1.00 88.44 106 ILE A CA 1
ATOM 903 C C . ILE A 1 106 ? -11.209 2.280 5.114 1.00 88.44 106 ILE A C 1
ATOM 905 O O . ILE A 1 106 ? -11.701 2.735 6.150 1.00 88.44 106 ILE A O 1
ATOM 909 N N . GLN A 1 107 ? -11.941 2.130 4.010 1.00 84.81 107 GLN A N 1
ATOM 910 C CA . GLN A 1 107 ? -13.368 2.454 3.968 1.00 84.81 107 GLN A CA 1
ATOM 911 C C . GLN A 1 107 ? -14.165 1.600 4.958 1.00 84.81 107 GLN A C 1
ATOM 913 O O . GLN A 1 107 ? -15.038 2.134 5.650 1.00 84.81 107 GLN A O 1
ATOM 918 N N . SER A 1 108 ? -13.807 0.322 5.122 1.00 89.12 108 SER A N 1
ATOM 919 C CA . SER A 1 108 ? -14.444 -0.563 6.105 1.00 89.12 108 SER A CA 1
ATOM 920 C C . SER A 1 108 ? -14.270 -0.091 7.559 1.00 89.12 108 SER A C 1
ATOM 922 O O . SER A 1 108 ? -15.094 -0.425 8.410 1.00 89.12 108 SER A O 1
ATOM 924 N N . PHE A 1 109 ? -13.259 0.736 7.878 1.00 88.69 109 PHE A N 1
ATOM 925 C CA . PHE A 1 109 ? -13.034 1.230 9.251 1.00 88.69 109 PHE A CA 1
ATOM 926 C C . PHE A 1 109 ? -14.199 2.082 9.761 1.00 88.69 109 PHE A C 1
ATOM 928 O O . PHE A 1 109 ? -14.434 2.170 10.965 1.00 88.69 109 PHE A O 1
ATOM 935 N N . ARG A 1 110 ? -14.971 2.676 8.848 1.00 84.88 110 ARG A N 1
ATOM 936 C CA . ARG A 1 110 ? -16.174 3.463 9.160 1.00 84.88 110 ARG A CA 1
ATOM 937 C C . ARG A 1 110 ? -17.264 2.627 9.815 1.00 84.88 110 ARG A C 1
ATOM 939 O O . ARG A 1 110 ? -18.015 3.143 10.644 1.00 84.88 110 ARG A O 1
ATOM 946 N N . GLU A 1 111 ? -17.332 1.362 9.424 1.00 88.69 111 GLU A N 1
ATOM 947 C CA . GLU A 1 111 ? -18.342 0.399 9.852 1.00 88.69 111 GLU A CA 1
ATOM 948 C C . GLU A 1 111 ? -17.917 -0.345 11.124 1.00 88.69 111 GLU A C 1
ATOM 950 O O . GLU A 1 111 ? -18.768 -0.892 11.819 1.00 88.69 111 GLU A O 1
ATOM 955 N N . LYS A 1 112 ? -16.622 -0.311 11.463 1.00 90.31 112 LYS A N 1
ATOM 956 C CA . LYS A 1 112 ? -16.052 -0.965 12.646 1.00 90.31 112 LYS A CA 1
ATOM 957 C C . LYS A 1 112 ? -16.270 -0.157 13.926 1.00 90.31 112 LYS A C 1
ATOM 959 O O . LYS A 1 112 ? -16.269 1.081 13.917 1.00 90.31 112 LYS A O 1
ATOM 964 N N . SER A 1 113 ? -16.432 -0.847 15.051 1.00 91.50 113 SER A N 1
ATOM 965 C CA . SER A 1 113 ? -16.355 -0.275 16.399 1.00 91.50 113 SER A CA 1
ATOM 966 C C . SER A 1 113 ? -14.902 0.056 16.778 1.00 91.50 113 SER A C 1
ATOM 968 O O . SER A 1 113 ? -13.966 -0.290 16.061 1.00 91.50 113 SER A O 1
ATOM 970 N N . ILE A 1 114 ? -14.693 0.764 17.894 1.00 88.12 114 ILE A N 1
ATOM 971 C CA . ILE A 1 114 ? -13.329 1.040 18.385 1.00 88.12 114 ILE A CA 1
ATOM 972 C C . ILE A 1 114 ? -12.656 -0.267 18.814 1.00 88.12 114 ILE A C 1
ATOM 974 O O . ILE A 1 114 ? -11.504 -0.492 18.474 1.00 88.12 114 ILE A O 1
ATOM 978 N N . GLU A 1 115 ? -13.392 -1.155 19.479 1.00 91.12 115 GLU A N 1
ATOM 979 C CA . GLU A 1 115 ? -12.899 -2.462 19.919 1.00 91.12 115 GLU A CA 1
ATOM 980 C C . GLU A 1 115 ? -12.478 -3.343 18.735 1.00 91.12 115 GLU A C 1
ATOM 982 O O . GLU A 1 115 ? -11.486 -4.061 18.820 1.00 91.12 115 GLU A O 1
ATOM 987 N N . GLU A 1 116 ? -13.209 -3.277 17.617 1.00 92.69 116 GLU A N 1
ATOM 988 C CA . GLU A 1 116 ? -12.848 -3.982 16.383 1.00 92.69 116 GLU A CA 1
ATOM 989 C C . GLU A 1 116 ? -11.597 -3.404 15.712 1.00 92.69 116 GLU A C 1
ATOM 991 O O . GLU A 1 116 ? -10.822 -4.165 15.134 1.00 92.69 116 GLU A O 1
ATOM 996 N N . LEU A 1 117 ? -11.397 -2.083 15.781 1.00 89.25 117 LEU A N 1
ATOM 997 C CA . LEU A 1 117 ? -10.186 -1.422 15.282 1.00 89.25 117 LEU A CA 1
ATOM 998 C C . LEU A 1 117 ? -8.976 -1.751 16.168 1.00 89.25 117 LEU A C 1
ATOM 1000 O O . LEU A 1 117 ? -7.938 -2.158 15.658 1.00 89.25 117 LEU A O 1
ATOM 1004 N N . ASP A 1 118 ? -9.135 -1.701 17.491 1.00 88.75 118 ASP A N 1
ATOM 1005 C CA . ASP A 1 118 ? -8.086 -2.065 18.450 1.00 88.75 118 ASP A CA 1
ATOM 1006 C C . ASP A 1 118 ? -7.646 -3.533 18.305 1.00 88.75 118 ASP A C 1
ATOM 1008 O O . ASP A 1 118 ? -6.473 -3.855 18.523 1.00 88.75 118 ASP A O 1
ATOM 1012 N N . ALA A 1 119 ? -8.575 -4.420 17.933 1.00 91.12 119 ALA A N 1
ATOM 1013 C CA . ALA A 1 119 ? -8.335 -5.845 17.718 1.00 91.12 119 ALA A CA 1
ATOM 1014 C C . ALA A 1 119 ? -7.746 -6.185 16.337 1.00 91.12 119 ALA A C 1
ATOM 1016 O O . ALA A 1 119 ? -7.508 -7.366 16.060 1.00 91.12 119 ALA A O 1
ATOM 1017 N N . MET A 1 120 ? -7.523 -5.198 15.460 1.00 91.38 120 MET A N 1
ATOM 1018 C CA . MET A 1 120 ? -6.885 -5.445 14.167 1.00 91.38 120 MET A CA 1
ATOM 1019 C C . MET A 1 120 ? -5.479 -6.037 14.348 1.00 91.38 120 MET A C 1
ATOM 1021 O O . MET A 1 120 ? -4.784 -5.714 15.318 1.00 91.38 120 MET A O 1
ATOM 1025 N N . PRO A 1 121 ? -5.062 -6.938 13.440 1.00 91.38 121 PRO A N 1
ATOM 1026 C CA . PRO A 1 121 ? -3.777 -7.604 13.558 1.00 91.38 121 PRO A CA 1
ATOM 1027 C C . PRO A 1 121 ? -2.630 -6.605 13.414 1.00 91.38 121 PRO A C 1
ATOM 1029 O O . PRO A 1 121 ? -2.741 -5.606 12.711 1.00 91.38 121 PRO A O 1
ATOM 1032 N N . ASP A 1 122 ? -1.507 -6.936 14.040 1.00 93.25 122 ASP A N 1
ATOM 1033 C CA . ASP A 1 122 ? -0.237 -6.265 13.812 1.00 93.25 122 ASP A CA 1
ATOM 1034 C C . ASP A 1 122 ? 0.690 -7.182 12.998 1.00 93.25 122 ASP A C 1
ATOM 1036 O O . ASP A 1 122 ? 1.224 -8.170 13.504 1.00 93.25 122 ASP A O 1
ATOM 1040 N N . VAL A 1 123 ? 0.847 -6.868 11.714 1.00 94.25 123 VAL A N 1
ATOM 1041 C CA . VAL A 1 123 ? 1.572 -7.634 10.692 1.00 94.25 123 VAL A CA 1
ATOM 1042 C C . VAL A 1 123 ? 2.988 -7.107 10.449 1.00 94.25 123 VAL A C 1
ATOM 1044 O O . VAL A 1 123 ? 3.525 -7.212 9.351 1.00 94.25 123 VAL A O 1
ATOM 1047 N N . ARG A 1 124 ? 3.633 -6.528 11.468 1.00 87.06 124 ARG A N 1
ATOM 1048 C CA . ARG A 1 124 ? 5.028 -6.051 11.370 1.00 87.06 124 ARG A CA 1
ATOM 1049 C C . ARG A 1 124 ? 6.068 -7.145 11.055 1.00 87.06 124 ARG A C 1
ATOM 1051 O O . ARG A 1 124 ? 7.211 -6.772 10.795 1.00 87.06 124 ARG A O 1
ATOM 1058 N N . GLN A 1 125 ? 5.700 -8.431 11.123 1.00 58.75 125 GLN A N 1
ATOM 1059 C CA . GLN A 1 125 ? 6.588 -9.588 10.918 1.00 58.75 125 GLN A CA 1
ATOM 1060 C C . GLN A 1 125 ? 6.869 -9.878 9.445 1.00 58.75 125 GLN A C 1
ATOM 1062 O O . GLN A 1 125 ? 5.910 -9.847 8.644 1.00 58.75 125 GLN A O 1
#